Protein 4J8P (pdb70)

Nearest PDB structures (foldseek):
  4j8p-assembly1_A  TM=1.006E+00  e=1.334E-31  Bacteroides uniformis ATCC 8492
  4ici-assembly1_A  TM=9.691E-01  e=2.460E-20  Bacteroides eggerthii DSM 20697
  3klb-assembly1_A  TM=9.463E-01  e=1.802E-18  Bacteroides fragilis NCTC 9343
  3edo-assembly2_B  TM=7.899E-01  e=1.359E-07  Lactobacillus acidophilus NCFM
  2n1m-assembly1_A  TM=6.808E-01  e=1.218E-04  Lactobacillus acidophilus NCFM

Solvent-accessible surface ar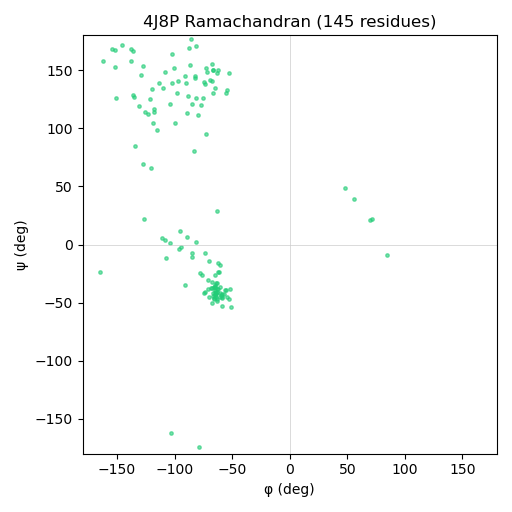ea: 8217 Å² total

B-factor: mean 27.08, std 11.68, range [13.5, 91.21]

Foldseek 3Di:
DAAAEAEEEEDQPCPQLVLSVLLCVLRVHHYHYFAFLDRQDPQLVPLVDCPRVQNVLVDLPDAGHTNDQDDAPRRHQEYEYEAEQRPLAGRNPVVNVVVRYDQANHEYEYEYEYPDDFNVSHLVVVCVVCVRHNYDYYYYQYPHDNVVSNVVSVD

Structure (mmCIF, N/CA/C/O backbone):
data_4J8P
#
_entry.id   4J8P
#
_cell.length_a   56.246
_cell.length_b   56.246
_cell.length_c   102.292
_cell.angle_alpha   90.000
_cell.angle_beta   90.000
_cell.angle_gamma   90.000
#
_symmetry.space_group_name_H-M   'P 41 21 2'
#
loop_
_entity.id
_entity.type
_entity.pdbx_description
1 polymer Flavodoxin
2 non-polymer 'FLAVIN MONONUCLEOTIDE'
3 non-polymer 'UNKNOWN LIGAND'
4 non-polymer GLYCEROL
5 non-polymer 'SULFATE ION'
6 non-polymer 'CHLORIDE ION'
7 water water
#
loop_
_atom_site.group_PDB
_atom_site.id
_atom_site.type_symbol
_atom_site.label_atom_id
_atom_site.label_alt_id
_atom_site.label_comp_id
_atom_site.label_asym_id
_atom_site.label_entity_id
_atom_site.label_seq_id
_atom_site.pdbx_PDB_ins_code
_atom_site.Cartn_x
_atom_site.Cartn_y
_atom_site.Cartn_z
_atom_site.occupancy
_atom_site.B_iso_or_equiv
_atom_site.auth_seq_id
_atom_site.auth_comp_id
_atom_site.auth_asym_id
_atom_site.auth_atom_id
_atom_site.pdbx_PDB_model_num
ATOM 1 N N . LYS A 1 4 ? 55.047 10.707 -8.293 1.00 59.84 23 LYS A N 1
ATOM 2 C CA . LYS A 1 4 ? 53.686 10.185 -8.403 1.00 58.64 23 LYS A CA 1
ATOM 3 C C . LYS A 1 4 ? 52.986 10.143 -7.019 1.00 59.66 23 LYS A C 1
ATOM 4 O O . LYS A 1 4 ? 52.077 9.334 -6.800 1.00 59.43 23 LYS A O 1
ATOM 6 N N . GLY A 1 5 ? 53.399 11.044 -6.124 1.00 53.43 24 GLY A N 1
ATOM 7 C CA . GLY A 1 5 ? 52.834 11.174 -4.782 1.00 50.32 24 GLY A CA 1
ATOM 8 C C . GLY A 1 5 ? 51.893 12.356 -4.636 1.00 49.92 24 GLY A C 1
ATOM 9 O O . GLY A 1 5 ? 51.408 12.898 -5.638 1.00 50.30 24 GLY A O 1
ATOM 10 N N . GLY A 1 6 ? 51.639 12.749 -3.383 1.00 41.05 25 GLY A N 1
ATOM 11 C CA . GLY A 1 6 ? 50.765 13.867 -3.042 1.00 38.99 25 GLY A CA 1
ATOM 12 C C . GLY A 1 6 ? 49.294 13.611 -3.320 1.00 37.63 25 GLY A C 1
ATOM 13 O O . GLY A 1 6 ? 48.521 14.566 -3.441 1.00 36.76 25 GLY A O 1
ATOM 14 N N . LYS A 1 7 ? 48.896 12.318 -3.408 1.00 31.63 26 LYS A N 1
ATOM 15 C CA . LYS A 1 7 ? 47.520 11.904 -3.712 1.00 29.44 26 LYS A CA 1
ATOM 16 C C . LYS A 1 7 ? 46.665 11.812 -2.450 1.00 29.04 26 LYS A C 1
ATOM 17 O O . LYS A 1 7 ? 47.190 11.909 -1.339 1.00 26.86 26 LYS A O 1
ATOM 23 N N . THR A 1 8 ? 45.341 11.668 -2.636 1.00 24.29 27 THR A N 1
ATOM 24 C CA . THR A 1 8 ? 44.406 11.567 -1.512 1.00 21.72 27 THR A CA 1
ATOM 25 C C . THR A 1 8 ? 43.684 10.236 -1.570 1.00 23.02 27 THR A C 1
ATOM 26 O O . THR A 1 8 ? 43.235 9.793 -2.636 1.00 21.88 27 THR A O 1
ATOM 30 N N . LEU A 1 9 ? 43.610 9.577 -0.403 1.00 19.41 28 LEU A N 1
ATOM 31 C CA . LEU A 1 9 ? 42.908 8.308 -0.257 1.00 18.14 28 LEU A CA 1
ATOM 32 C C . LEU A 1 9 ? 41.668 8.541 0.568 1.00 19.74 28 LEU A C 1
ATOM 33 O O . LEU A 1 9 ? 41.772 9.218 1.584 1.00 19.51 28 LEU A O 1
ATOM 38 N N . VAL A 1 10 ? 40.495 7.993 0.158 1.00 17.02 29 VAL A N 1
ATOM 39 C CA . VAL A 1 10 ? 39.302 8.051 1.011 1.00 16.54 29 VAL A CA 1
ATOM 40 C C . VAL A 1 10 ? 39.012 6.606 1.352 1.00 19.81 29 VAL A C 1
ATOM 41 O O . VAL A 1 10 ? 38.493 5.873 0.500 1.00 19.79 29 VAL A O 1
ATOM 45 N N . ALA A 1 11 ? 39.442 6.177 2.545 1.00 16.72 30 ALA A N 1
ATOM 46 C CA . ALA A 1 11 ? 39.239 4.822 3.041 1.00 16.91 30 ALA A CA 1
ATOM 47 C C . ALA A 1 11 ? 38.020 4.799 3.943 1.00 17.75 30 ALA A C 1
ATOM 48 O O . ALA A 1 11 ? 37.787 5.769 4.679 1.00 17.88 30 ALA A O 1
ATOM 50 N N . TYR A 1 12 ? 37.214 3.746 3.866 1.00 16.35 31 TYR A N 1
ATOM 51 C CA . TYR A 1 12 ? 36.032 3.724 4.730 1.00 16.10 31 TYR A CA 1
ATOM 52 C C . TYR A 1 12 ? 35.628 2.317 5.066 1.00 16.54 31 TYR A C 1
ATOM 53 O O . TYR A 1 12 ? 35.843 1.399 4.256 1.00 15.61 31 TYR A O 1
ATOM 62 N N . PHE A 1 13 ? 34.980 2.178 6.233 1.00 14.28 32 PHE A N 1
ATOM 63 C CA . PHE A 1 13 ? 34.321 0.927 6.603 1.00 14.69 32 PHE A CA 1
ATOM 64 C C . PHE A 1 13 ? 32.803 1.203 6.656 1.00 17.07 32 PHE A C 1
ATOM 65 O O . PHE A 1 13 ? 32.375 2.241 7.195 1.00 15.63 32 PHE A O 1
ATOM 73 N N . SER A 1 14 ? 31.984 0.250 6.143 1.00 16.69 33 SER A N 1
ATOM 74 C CA . SER A 1 14 ? 30.545 0.452 6.200 1.00 16.78 33 SER A CA 1
ATOM 75 C C . SER A 1 14 ? 29.879 -0.905 6.276 1.00 20.05 33 SER A C 1
ATOM 76 O O . SER A 1 14 ? 30.170 -1.762 5.435 1.00 20.34 33 SER A O 1
ATOM 79 N N . ALA A 1 15 ? 29.033 -1.108 7.270 1.00 18.15 34 ALA A N 1
ATOM 80 C CA . ALA A 1 15 ? 28.351 -2.409 7.403 1.00 18.62 34 ALA A CA 1
ATOM 81 C C . ALA A 1 15 ? 27.011 -2.449 6.666 1.00 23.02 34 ALA A C 1
ATOM 82 O O . ALA A 1 15 ? 26.605 -3.530 6.212 1.00 22.98 34 ALA A O 1
ATOM 84 N N . THR A 1 16 ? 26.284 -1.316 6.638 1.00 21.11 35 THR A N 1
ATOM 85 C CA . THR A 1 16 ? 24.957 -1.256 6.016 1.00 21.49 35 THR A CA 1
ATOM 86 C C . THR A 1 16 ? 24.858 -0.120 4.979 1.00 25.77 35 THR A C 1
ATOM 87 O O . THR A 1 16 ? 23.755 0.299 4.638 1.00 28.28 35 THR A O 1
ATOM 91 N N . GLY A 1 17 ? 25.994 0.329 4.453 1.00 21.04 36 GLY A N 1
ATOM 92 C CA . GLY A 1 17 ? 26.013 1.246 3.320 1.00 20.04 36 GLY A CA 1
ATOM 93 C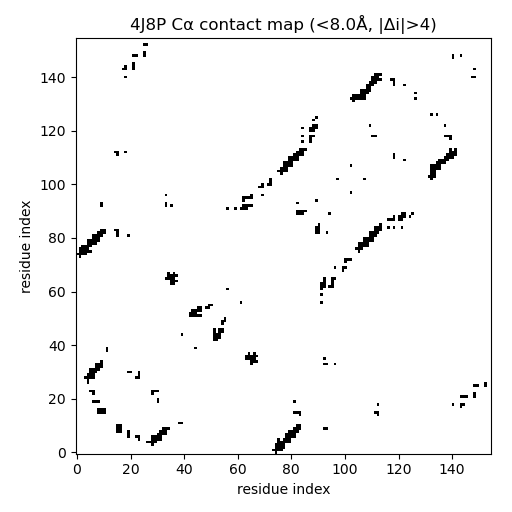 C . GLY A 1 17 ? 25.885 2.741 3.546 1.00 19.99 36 GLY A C 1
ATOM 94 O O . GLY A 1 17 ? 26.085 3.513 2.595 1.00 20.03 36 GLY A O 1
ATOM 95 N N . THR A 1 18 ? 25.578 3.177 4.780 1.00 18.32 37 THR A N 1
ATOM 96 C CA . THR A 1 18 ? 25.412 4.611 5.035 1.00 18.02 37 THR A CA 1
ATOM 97 C C . THR A 1 18 ? 26.738 5.364 4.889 1.00 18.99 37 THR A C 1
ATOM 98 O O . THR A 1 18 ? 26.833 6.344 4.130 1.00 18.79 37 THR A O 1
ATOM 102 N N . THR A 1 19 ? 27.794 4.859 5.569 1.00 16.67 38 THR A N 1
ATOM 103 C CA . THR A 1 19 ? 29.127 5.479 5.507 1.00 15.28 38 THR A CA 1
ATOM 104 C C . THR A 1 19 ? 29.710 5.311 4.092 1.00 17.68 38 THR A C 1
ATOM 105 O O . THR A 1 19 ? 30.416 6.199 3.624 1.00 17.72 38 THR A O 1
ATOM 109 N N . ALA A 1 20 ? 29.375 4.194 3.391 1.00 16.77 39 ALA A N 1
ATOM 110 C CA . ALA A 1 20 ? 29.862 3.996 2.026 1.00 17.38 39 ALA A CA 1
ATOM 111 C C . ALA A 1 20 ? 29.398 5.144 1.113 1.00 18.65 39 ALA A C 1
ATOM 112 O O . ALA A 1 20 ? 30.172 5.647 0.314 1.00 19.56 39 ALA A O 1
ATOM 114 N N . ARG A 1 21 ? 28.120 5.552 1.268 1.00 18.74 40 ARG A N 1
ATOM 115 C CA . ARG A 1 21 ? 27.569 6.625 0.424 1.00 19.55 40 ARG A CA 1
ATOM 116 C C . ARG A 1 21 ? 28.177 7.986 0.802 1.00 20.64 40 ARG A C 1
ATOM 117 O O . ARG A 1 21 ? 28.489 8.796 -0.094 1.00 21.06 40 ARG A O 1
ATOM 125 N N . ALA A 1 22 ? 28.404 8.225 2.118 1.00 17.63 41 ALA A N 1
ATOM 126 C CA . ALA A 1 22 ? 29.068 9.458 2.509 1.00 18.25 41 ALA A CA 1
ATOM 127 C C . ALA A 1 22 ? 30.504 9.485 1.976 1.00 20.72 41 ALA A C 1
ATOM 128 O O . ALA A 1 22 ? 30.948 10.508 1.468 1.00 18.73 41 ALA A O 1
ATOM 130 N N . ALA A 1 23 ? 31.215 8.331 2.038 1.00 17.93 42 ALA A N 1
ATOM 131 C CA . ALA A 1 23 ? 32.590 8.257 1.552 1.00 17.71 42 ALA A CA 1
ATOM 132 C C . ALA A 1 23 ? 32.683 8.471 0.045 1.00 20.87 42 ALA A C 1
ATOM 133 O O . ALA A 1 23 ? 33.639 9.090 -0.422 1.00 21.26 42 ALA A O 1
ATOM 135 N N . LYS A 1 24 ? 31.676 8.003 -0.726 1.00 19.02 43 LYS A N 1
ATOM 136 C CA . LYS A 1 24 ? 31.668 8.242 -2.170 1.00 20.01 43 LYS A CA 1
ATOM 137 C C . LYS A 1 24 ? 31.634 9.743 -2.417 1.00 22.88 43 LYS A C 1
ATOM 138 O O . LYS A 1 24 ? 32.377 10.243 -3.264 1.00 23.39 43 LYS A O 1
ATOM 144 N N . LEU A 1 25 ? 30.753 10.468 -1.661 1.00 19.98 44 LEU A N 1
ATOM 145 C CA . LEU A 1 25 ? 30.645 11.906 -1.817 1.00 21.22 44 LEU A CA 1
ATOM 146 C C . LEU A 1 25 ? 31.962 12.603 -1.447 1.00 23.57 44 LEU A C 1
ATOM 147 O O . LEU A 1 25 ? 32.369 13.540 -2.138 1.00 23.87 44 LEU A O 1
ATOM 152 N N . VAL A 1 26 ? 32.628 12.142 -0.356 1.00 19.83 45 VAL A N 1
ATOM 153 C CA . VAL A 1 26 ? 33.922 12.720 0.037 1.00 18.53 45 VAL A CA 1
ATOM 154 C C . VAL A 1 26 ? 34.976 12.480 -1.054 1.00 21.03 45 VAL A C 1
ATOM 155 O O . VAL A 1 26 ? 35.666 13.430 -1.449 1.00 21.96 45 VAL A O 1
ATOM 159 N N . ALA A 1 27 ? 35.099 11.231 -1.560 1.00 19.47 46 ALA A N 1
ATOM 160 C CA . ALA A 1 27 ? 36.085 10.913 -2.627 1.00 19.42 46 ALA A CA 1
ATOM 161 C C . ALA A 1 27 ? 35.873 11.801 -3.855 1.00 25.96 46 ALA A C 1
ATOM 162 O O . ALA A 1 27 ? 36.853 12.283 -4.439 1.00 25.39 46 ALA A O 1
ATOM 164 N N . GLU A 1 28 ? 34.600 12.066 -4.216 1.00 23.99 47 GLU A N 1
ATOM 165 C CA . GLU A 1 28 ? 34.301 12.917 -5.368 1.00 26.96 47 GLU A CA 1
ATOM 166 C C . GLU A 1 28 ? 34.756 14.351 -5.106 1.00 29.27 47 GLU A C 1
ATOM 167 O O . GLU A 1 28 ? 35.416 14.960 -5.974 1.00 30.32 47 GLU A O 1
ATOM 173 N N . ALA A 1 29 ? 34.439 14.877 -3.899 1.00 24.64 48 ALA A N 1
ATOM 174 C CA . ALA A 1 29 ? 34.746 16.248 -3.508 1.00 25.79 48 ALA A CA 1
ATOM 175 C C . ALA A 1 29 ? 36.255 16.541 -3.423 1.00 28.17 48 ALA A C 1
ATOM 176 O O . ALA A 1 29 ? 36.663 17.662 -3.749 1.00 28.43 48 ALA A O 1
ATOM 178 N N . VAL A 1 30 ? 37.081 15.542 -3.030 1.00 23.75 49 VAL A N 1
ATOM 179 C CA . VAL A 1 30 ? 38.543 15.721 -2.902 1.00 23.02 49 VAL A CA 1
ATOM 180 C C . VAL A 1 30 ? 39.344 15.090 -4.062 1.00 27.18 49 VAL A C 1
ATOM 181 O O . VAL A 1 30 ? 40.574 15.150 -4.013 1.00 28.70 49 VAL A O 1
ATOM 185 N N . ASP A 1 31 ? 38.673 14.472 -5.078 1.00 25.01 50 ASP A N 1
ATOM 186 C CA A ASP A 1 31 ? 39.308 13.763 -6.207 0.60 25.90 50 ASP A CA 1
ATOM 187 C CA B ASP A 1 31 ? 39.326 13.783 -6.208 0.40 26.05 50 ASP A CA 1
ATOM 188 C C . ASP A 1 31 ? 40.269 12.696 -5.652 1.00 30.23 50 ASP A C 1
ATOM 189 O O . ASP A 1 31 ? 41.436 12.590 -6.056 1.00 31.30 50 ASP A O 1
ATOM 198 N N . GLY A 1 32 ? 39.758 11.921 -4.693 1.00 24.24 51 GLY A N 1
ATOM 199 C CA . GLY A 1 32 ? 40.539 10.890 -4.046 1.00 23.65 51 GLY A CA 1
ATOM 200 C C . GLY A 1 32 ? 40.230 9.501 -4.543 1.00 26.57 51 GLY A C 1
ATOM 201 O O . GLY A 1 32 ? 39.224 9.279 -5.225 1.00 29.63 51 GLY A O 1
ATOM 202 N N . THR A 1 33 ? 41.129 8.575 -4.236 1.00 22.33 52 THR A N 1
ATOM 203 C CA . THR A 1 33 ? 40.944 7.158 -4.536 1.00 22.28 52 THR A CA 1
ATOM 204 C C . THR A 1 33 ? 39.948 6.611 -3.525 1.00 25.29 52 THR A C 1
ATOM 205 O O . THR A 1 33 ? 40.145 6.786 -2.318 1.00 23.87 52 THR A O 1
ATOM 209 N N . PHE A 1 34 ? 38.871 5.981 -4.017 1.00 24.02 53 PHE A N 1
ATOM 210 C CA . PHE A 1 34 ? 37.807 5.394 -3.179 1.00 22.14 53 PHE A CA 1
ATOM 211 C C . PHE A 1 34 ? 38.259 4.006 -2.773 1.00 26.51 53 PHE A C 1
ATOM 212 O O . PHE A 1 34 ? 38.548 3.164 -3.634 1.00 25.88 53 PHE A O 1
ATOM 220 N N . TYR A 1 35 ? 38.368 3.767 -1.454 1.00 22.43 54 TYR A N 1
ATOM 221 C CA . TYR A 1 35 ? 38.924 2.514 -0.967 1.00 21.65 54 TYR A CA 1
ATOM 222 C C . TYR A 1 35 ? 38.085 1.952 0.168 1.00 23.05 54 TYR A C 1
ATOM 223 O O . TYR A 1 35 ? 37.900 2.639 1.165 1.00 21.08 54 TYR A O 1
ATOM 232 N N . GLU A 1 36 ? 37.659 0.687 0.057 1.00 20.19 55 GLU A N 1
ATOM 233 C CA . GLU A 1 36 ? 36.884 0.102 1.143 1.00 19.10 55 GLU A CA 1
ATOM 234 C C . GLU A 1 36 ? 37.753 -0.737 2.067 1.00 20.45 55 GLU A C 1
ATOM 235 O O . GLU A 1 36 ? 38.473 -1.627 1.612 1.00 22.18 55 GLU A O 1
ATOM 241 N N . ILE A 1 37 ? 37.630 -0.489 3.385 1.00 16.45 56 ILE A N 1
ATOM 242 C CA . ILE A 1 37 ? 38.238 -1.268 4.442 1.00 16.68 56 ILE A CA 1
ATOM 243 C C . ILE A 1 37 ? 37.366 -2.463 4.606 1.00 21.51 56 ILE A C 1
ATOM 244 O O . ILE A 1 37 ? 36.188 -2.348 4.997 1.00 19.47 56 ILE A O 1
ATOM 249 N N . GLN A 1 38 ? 37.921 -3.611 4.226 1.00 21.80 57 GLN A N 1
ATOM 250 C CA . GLN A 1 38 ? 37.196 -4.875 4.122 1.00 22.52 57 GLN A CA 1
ATOM 251 C C . GLN A 1 38 ? 37.478 -5.837 5.277 1.00 26.46 57 GLN A C 1
ATOM 252 O O . GLN A 1 38 ? 38.612 -6.292 5.402 1.00 23.49 57 GLN A O 1
ATOM 258 N N . PRO A 1 39 ? 36.457 -6.249 6.033 1.00 24.44 58 PRO A N 1
ATOM 259 C CA . PRO A 1 39 ? 36.669 -7.303 7.032 1.00 22.78 58 PRO A CA 1
ATOM 260 C C . PRO A 1 39 ? 36.870 -8.677 6.370 1.00 24.40 58 PRO A C 1
ATOM 261 O O . PRO A 1 39 ? 36.230 -8.963 5.343 1.00 24.58 58 PRO A O 1
ATOM 265 N N . ALA A 1 40 ? 37.665 -9.563 6.995 1.00 20.76 59 ALA A N 1
ATOM 266 C CA . ALA A 1 40 ? 37.800 -10.957 6.527 1.00 22.06 59 ALA A CA 1
ATOM 267 C C . ALA A 1 40 ? 36.428 -11.639 6.628 1.00 25.87 59 ALA A C 1
ATOM 268 O O . ALA A 1 40 ? 36.058 -12.435 5.765 1.00 25.09 59 ALA A O 1
ATOM 270 N N . LYS A 1 41 ? 35.676 -11.322 7.701 1.00 23.15 60 LYS A N 1
ATOM 271 C CA . LYS A 1 41 ? 34.304 -11.809 7.873 1.00 23.32 60 LYS A CA 1
ATOM 272 C C . LYS A 1 41 ? 33.352 -10.635 7.902 1.00 25.44 60 LYS A C 1
ATOM 273 O O . LYS A 1 41 ? 33.416 -9.818 8.829 1.00 23.57 60 LYS A O 1
ATOM 279 N N . LYS A 1 42 ? 32.475 -10.523 6.896 1.00 24.03 61 LYS A N 1
ATOM 280 C CA . LYS A 1 42 ? 31.523 -9.416 6.815 1.00 24.12 61 LYS A CA 1
ATOM 281 C C . LYS A 1 42 ? 30.577 -9.457 8.004 1.00 25.57 61 LYS A C 1
ATOM 282 O O . LYS A 1 42 ? 30.306 -10.538 8.538 1.00 25.12 61 LYS A O 1
ATOM 285 N N . TYR A 1 43 ? 30.135 -8.273 8.456 1.00 21.89 62 TYR A N 1
ATOM 286 C CA . TYR A 1 43 ? 29.226 -8.222 9.602 1.00 22.16 62 TYR A CA 1
ATOM 287 C C . TYR A 1 43 ? 27.803 -8.598 9.181 1.00 24.71 62 TYR A C 1
ATOM 288 O O . TYR A 1 43 ? 27.187 -7.908 8.368 1.00 25.06 62 TYR A O 1
ATOM 297 N N . THR A 1 44 ? 27.260 -9.668 9.793 1.00 22.16 63 THR A N 1
ATOM 298 C CA . THR A 1 44 ? 25.893 -10.118 9.556 1.00 23.44 63 THR A CA 1
ATOM 299 C C . THR A 1 44 ? 24.917 -9.270 10.387 1.00 26.20 63 THR A C 1
ATOM 300 O O . THR A 1 44 ? 25.335 -8.545 11.299 1.00 22.29 63 THR A O 1
ATOM 304 N N . ALA A 1 45 ? 23.605 -9.440 10.140 1.00 25.85 64 ALA A N 1
ATOM 305 C CA . ALA A 1 45 ? 22.572 -8.787 10.954 1.00 25.94 64 ALA A CA 1
ATOM 306 C C . ALA A 1 45 ? 22.742 -9.181 12.440 1.00 26.97 64 ALA A C 1
ATOM 307 O O . ALA A 1 45 ? 22.661 -8.314 13.316 1.00 25.71 64 ALA A O 1
ATOM 309 N N . ALA A 1 46 ? 23.020 -10.473 12.719 1.00 24.96 65 ALA A N 1
ATOM 310 C CA . ALA A 1 46 ? 23.229 -10.950 14.094 1.00 25.01 65 ALA A CA 1
ATOM 311 C C . ALA A 1 46 ? 24.485 -10.302 14.703 1.00 24.48 65 ALA A C 1
ATOM 312 O O . ALA A 1 46 ? 24.472 -9.897 15.872 1.00 24.91 65 ALA A O 1
ATOM 314 N N . ASP A 1 47 ? 25.547 -10.138 13.893 1.00 21.48 66 ASP A N 1
ATOM 315 C CA . ASP A 1 47 ? 26.762 -9.478 14.403 1.00 19.81 66 ASP A CA 1
ATOM 316 C C . ASP A 1 47 ? 26.501 -8.036 14.807 1.00 21.62 66 ASP A C 1
ATOM 317 O O . ASP A 1 47 ? 27.198 -7.496 15.674 1.00 21.30 66 ASP A O 1
ATOM 322 N N . LEU A 1 48 ? 25.579 -7.385 14.087 1.00 20.80 67 LEU A N 1
ATOM 323 C CA . LEU A 1 48 ? 25.256 -5.973 14.271 1.00 19.58 67 LEU A CA 1
ATOM 324 C C . LEU A 1 48 ? 24.150 -5.741 15.296 1.00 23.21 67 LEU A C 1
ATOM 325 O O . LEU A 1 48 ? 23.762 -4.596 15.477 1.00 23.53 67 LEU A O 1
ATOM 330 N N . ASP A 1 49 ? 23.689 -6.799 16.000 1.00 21.22 68 ASP A N 1
ATOM 331 C CA . ASP A 1 49 ? 22.644 -6.701 17.010 1.00 21.49 68 ASP A CA 1
ATOM 332 C C . ASP A 1 49 ? 23.230 -6.008 18.264 1.00 25.33 68 ASP A C 1
ATOM 333 O O . ASP A 1 49 ? 23.820 -6.659 19.128 1.00 26.06 68 ASP A O 1
ATOM 338 N N . TRP A 1 50 ? 23.041 -4.698 18.345 1.00 22.19 69 TRP A N 1
ATOM 339 C CA . TRP A 1 50 ? 23.574 -3.902 19.458 1.00 23.49 69 TRP A CA 1
ATOM 340 C C . TRP A 1 50 ? 22.919 -4.305 20.795 1.00 27.49 69 TRP A C 1
ATOM 341 O O . TRP A 1 50 ? 23.505 -4.094 21.861 1.00 25.55 69 TRP A O 1
ATOM 352 N N . HIS A 1 51 ? 21.698 -4.841 20.748 1.00 25.75 70 HIS A N 1
ATOM 353 C CA . HIS A 1 51 ? 21.017 -5.164 21.989 1.00 27.29 70 HIS A CA 1
ATOM 354 C C . HIS A 1 51 ? 21.561 -6.431 22.638 1.00 29.64 70 HIS A C 1
ATOM 355 O O . HIS A 1 51 ? 21.479 -6.577 23.863 1.00 31.45 70 HIS A O 1
ATOM 362 N N . ASP A 1 52 ? 22.132 -7.338 21.837 1.00 23.90 71 ASP A N 1
ATOM 363 C CA . ASP A 1 52 ? 22.630 -8.600 22.374 1.00 23.44 71 ASP A CA 1
ATOM 364 C C . ASP A 1 52 ? 24.086 -8.450 22.821 1.00 24.45 71 ASP A C 1
ATOM 365 O O . ASP A 1 52 ? 24.965 -8.232 21.990 1.00 23.64 71 ASP A O 1
ATOM 370 N N . LYS A 1 53 ? 24.338 -8.546 24.155 1.00 24.50 72 LYS A N 1
ATOM 371 C CA . LYS A 1 53 ? 25.705 -8.408 24.681 1.00 23.24 72 LYS A CA 1
ATOM 372 C C . LYS A 1 53 ? 26.672 -9.464 24.138 1.00 25.54 72 LYS A C 1
ATOM 373 O O . LYS A 1 53 ? 27.887 -9.266 24.209 1.00 25.78 72 LYS A O 1
ATOM 379 N N . ALA A 1 54 ? 26.143 -10.564 23.581 1.00 24.15 73 ALA A N 1
ATOM 380 C CA . ALA A 1 54 ? 26.978 -11.640 23.039 1.00 24.89 73 ALA A CA 1
ATOM 381 C C . ALA A 1 54 ? 27.234 -11.494 21.535 1.00 25.18 73 ALA A C 1
ATOM 382 O O . ALA A 1 54 ? 27.946 -12.332 20.966 1.00 24.76 73 ALA A O 1
ATOM 384 N N . SER A 1 55 ? 26.647 -10.464 20.872 1.00 22.14 74 SER A N 1
ATOM 385 C CA . SER A 1 55 ? 26.852 -10.301 19.425 1.00 20.51 74 SER A CA 1
ATOM 386 C C . SER A 1 55 ? 28.305 -9.934 19.159 1.00 22.26 74 SER A C 1
ATOM 387 O O . SER A 1 55 ? 28.978 -9.378 20.036 1.00 20.98 74 SER A O 1
ATOM 390 N N . ARG A 1 56 ? 28.775 -10.239 17.959 1.00 20.82 75 ARG A N 1
ATOM 391 C CA . ARG A 1 56 ? 30.158 -9.924 17.575 1.00 19.77 75 ARG A CA 1
ATOM 392 C C . ARG A 1 56 ? 30.482 -8.440 17.820 1.00 21.19 75 ARG A C 1
ATOM 393 O O . ARG A 1 56 ? 31.526 -8.130 18.413 1.00 20.38 75 ARG A O 1
ATOM 401 N N . SER A 1 57 ? 29.594 -7.524 17.391 1.00 18.52 76 SER A N 1
ATOM 402 C CA . SER A 1 57 ? 29.888 -6.096 17.600 1.00 17.91 76 SER A CA 1
ATOM 403 C C . SER A 1 57 ? 29.907 -5.759 19.084 1.00 19.29 76 SER A C 1
ATOM 404 O O . SER A 1 57 ? 30.716 -4.924 19.499 1.00 20.58 76 SER A O 1
ATOM 40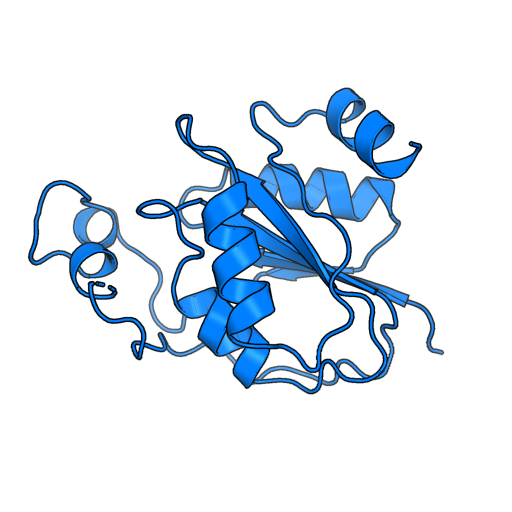7 N N . SER A 1 58 ? 29.025 -6.377 19.898 1.00 19.74 77 SER A N 1
ATOM 408 C CA . SER A 1 58 ? 29.034 -6.054 21.331 1.00 19.80 77 SER A CA 1
ATOM 409 C C . SER A 1 58 ? 30.349 -6.495 21.973 1.00 23.30 77 SER A C 1
ATOM 410 O O . SER A 1 58 ? 30.930 -5.747 22.763 1.00 23.52 77 SER A O 1
ATOM 413 N N . VAL A 1 59 ? 30.829 -7.694 21.606 1.00 20.98 78 VAL A N 1
ATOM 414 C CA . VAL A 1 59 ? 32.071 -8.231 22.155 1.00 20.62 78 VAL A CA 1
ATOM 415 C C . VAL A 1 59 ? 33.266 -7.369 21.701 1.00 23.34 78 VAL A C 1
ATOM 416 O O . VAL A 1 59 ? 34.110 -6.995 22.519 1.00 22.84 78 VAL A O 1
ATOM 420 N N . GLU A 1 60 ? 33.318 -7.039 20.402 1.00 20.69 79 GLU A N 1
ATOM 421 C CA . GLU A 1 60 ? 34.447 -6.252 19.901 1.00 19.57 79 GLU A CA 1
ATOM 422 C C . GLU A 1 60 ? 34.485 -4.864 20.552 1.00 23.91 79 GLU A C 1
ATOM 423 O O . GLU A 1 60 ? 35.557 -4.393 20.959 1.00 22.21 79 GLU A O 1
ATOM 437 N N . SER A 1 62 ? 33.416 -4.042 23.450 1.00 21.94 81 SER A N 1
ATOM 438 C CA A SER A 1 62 ? 33.724 -4.115 24.874 0.60 22.68 81 SER A CA 1
ATOM 439 C CA B SER A 1 62 ? 33.723 -4.103 24.874 0.40 22.58 81 SER A CA 1
ATOM 440 C C . SER A 1 62 ? 35.231 -4.321 25.104 1.00 26.81 81 SER A C 1
ATOM 441 O O . SER A 1 62 ? 35.715 -4.157 26.229 1.00 27.67 81 SER A O 1
ATOM 446 N N . ASP A 1 63 ? 35.980 -4.652 24.035 1.00 23.68 82 ASP A N 1
ATOM 447 C CA . ASP A 1 63 ? 37.407 -4.953 24.114 1.00 23.12 82 ASP A CA 1
ATOM 448 C C . ASP A 1 63 ? 38.234 -3.965 23.274 1.00 25.73 82 ASP A C 1
ATOM 449 O O . ASP A 1 63 ? 38.294 -4.119 22.050 1.00 23.53 82 ASP A O 1
ATOM 454 N N . SER A 1 64 ? 38.926 -2.996 23.924 1.00 23.35 83 SER A N 1
ATOM 455 C CA . SER A 1 64 ? 39.750 -1.998 23.218 1.00 22.98 83 SER A CA 1
ATOM 456 C C . SER A 1 64 ? 40.914 -2.626 22.449 1.00 23.48 83 SER A C 1
ATOM 457 O O . SER A 1 64 ? 41.473 -1.967 21.568 1.00 23.22 83 SER A O 1
ATOM 460 N N . LYS A 1 65 ? 41.259 -3.904 22.757 1.00 22.35 84 LYS A N 1
ATOM 461 C CA . LYS A 1 65 ? 42.375 -4.581 22.090 1.00 21.43 84 LYS A CA 1
ATOM 462 C C . LYS A 1 65 ? 41.918 -5.456 20.910 1.00 23.24 84 LYS A C 1
ATOM 463 O O . LYS A 1 65 ? 42.762 -6.057 20.231 1.00 23.01 84 LYS A O 1
ATOM 469 N N . SER A 1 66 ? 40.599 -5.568 20.681 1.00 18.88 85 SER A N 1
ATOM 470 C CA . SER A 1 66 ? 40.083 -6.402 19.573 1.00 18.97 85 SER A CA 1
ATOM 471 C C . SER A 1 66 ? 40.523 -5.830 18.226 1.00 19.63 85 SER A C 1
ATOM 472 O O . SER A 1 66 ? 40.448 -4.615 18.010 1.00 19.17 85 SER A O 1
ATOM 475 N N . ARG A 1 67 ? 41.002 -6.712 17.324 1.00 18.66 86 ARG A N 1
ATOM 476 C CA . ARG A 1 67 ? 41.445 -6.277 15.999 1.00 17.80 86 ARG A CA 1
ATOM 477 C C . ARG A 1 67 ? 40.880 -7.220 14.911 1.00 19.32 86 ARG A C 1
ATOM 478 O O . ARG A 1 67 ? 41.548 -8.195 14.491 1.00 18.71 86 ARG A O 1
ATOM 486 N N . PRO A 1 68 ? 39.636 -6.976 14.444 1.00 17.45 87 PRO A N 1
ATOM 487 C CA . PRO A 1 68 ? 39.060 -7.834 13.388 1.00 17.67 87 PRO A CA 1
ATOM 488 C C . PRO A 1 68 ? 39.984 -7.884 12.188 1.00 18.98 87 PRO A C 1
ATOM 489 O O . PRO A 1 68 ? 40.483 -6.847 11.732 1.00 18.62 87 PRO A O 1
ATOM 493 N N . ALA A 1 69 ? 40.233 -9.102 11.679 1.00 17.43 88 ALA A N 1
ATOM 494 C CA . ALA A 1 69 ? 41.156 -9.233 10.555 1.00 17.64 88 ALA A CA 1
ATOM 495 C C . ALA A 1 69 ? 40.600 -8.590 9.282 1.00 20.12 88 ALA A C 1
ATOM 496 O O . ALA A 1 69 ? 39.376 -8.560 9.069 1.00 19.09 88 ALA A O 1
ATOM 498 N N . LEU A 1 70 ? 41.519 -8.100 8.423 1.00 18.88 89 LEU A N 1
ATOM 499 C CA . LEU A 1 70 ? 41.138 -7.538 7.126 1.00 18.92 89 LEU A CA 1
ATOM 500 C C . LEU A 1 70 ? 41.050 -8.651 6.071 1.00 21.74 89 LEU A C 1
ATOM 501 O O . LEU A 1 70 ? 41.797 -9.648 6.143 1.00 21.78 89 LEU A O 1
ATOM 506 N N . TYR A 1 71 ? 40.248 -8.448 5.007 1.00 21.58 90 TYR A N 1
ATOM 507 C CA . TYR A 1 71 ? 40.074 -9.439 3.943 1.00 23.07 90 TYR A CA 1
ATOM 508 C C . TYR A 1 71 ? 41.373 -9.676 3.163 1.00 26.28 90 TYR A C 1
ATOM 509 O O . TYR A 1 71 ? 41.659 -10.817 2.782 1.00 26.68 90 TYR A O 1
ATOM 518 N N . SER A 1 72 ? 42.158 -8.596 2.955 1.00 25.24 91 SER A N 1
ATOM 519 C CA A SER A 1 72 ? 43.423 -8.672 2.225 0.60 25.48 91 SER A CA 1
ATOM 520 C CA B SER A 1 72 ? 43.426 -8.683 2.236 0.40 25.53 91 SER A CA 1
ATOM 521 C C . SER A 1 72 ? 44.470 -7.807 2.877 1.00 27.65 91 SER A C 1
ATOM 522 O O . SER A 1 72 ? 44.133 -6.850 3.593 1.00 25.78 91 SER A O 1
ATOM 527 N N . LYS A 1 73 ? 45.764 -8.129 2.618 1.00 27.75 92 LYS A N 1
ATOM 528 C CA . LYS A 1 73 ? 46.803 -7.292 3.176 1.00 28.66 92 LYS A CA 1
ATOM 529 C C . LYS A 1 73 ? 46.695 -5.933 2.502 1.00 30.71 92 LYS A C 1
ATOM 530 O O . LYS A 1 73 ? 46.204 -5.837 1.366 1.00 28.12 92 LYS A O 1
ATOM 536 N N . LEU A 1 74 ? 47.084 -4.895 3.225 1.00 29.63 93 LEU A N 1
ATOM 537 C CA . LEU A 1 74 ? 47.061 -3.527 2.747 1.00 30.27 93 LEU A CA 1
ATOM 538 C C . LEU A 1 74 ? 48.182 -3.327 1.757 1.00 35.27 93 LEU A C 1
ATOM 539 O O . LEU A 1 74 ? 49.277 -3.852 1.961 1.00 36.09 93 LEU A O 1
ATOM 544 N N . GLY A 1 75 ? 47.895 -2.620 0.671 1.00 31.81 94 GLY A N 1
ATOM 545 C CA . GLY A 1 75 ? 48.901 -2.267 -0.320 1.00 32.57 94 GLY A CA 1
ATOM 546 C C . GLY A 1 75 ? 49.699 -1.085 0.195 1.00 38.10 94 GLY A C 1
ATOM 547 O O . GLY A 1 75 ? 49.483 -0.637 1.332 1.00 37.78 94 GLY A O 1
ATOM 548 N N . SER A 1 76 ? 50.603 -0.546 -0.635 1.00 35.27 95 SER A N 1
ATOM 549 C CA . SER A 1 76 ? 51.423 0.603 -0.246 1.00 34.60 95 SER A CA 1
ATOM 550 C C . SER A 1 76 ? 50.586 1.881 -0.119 1.00 35.51 95 SER A C 1
ATOM 551 O O . SER A 1 76 ? 49.704 2.124 -0.944 1.00 34.09 95 SER A O 1
ATOM 554 N N . LEU A 1 77 ? 50.899 2.713 0.897 1.00 31.27 96 LEU A N 1
ATOM 555 C CA . LEU A 1 77 ? 50.226 4.005 1.109 1.00 29.01 96 LEU A CA 1
ATOM 556 C C . LEU A 1 77 ? 51.173 5.159 0.765 1.00 32.73 96 LEU A C 1
ATOM 557 O O . LE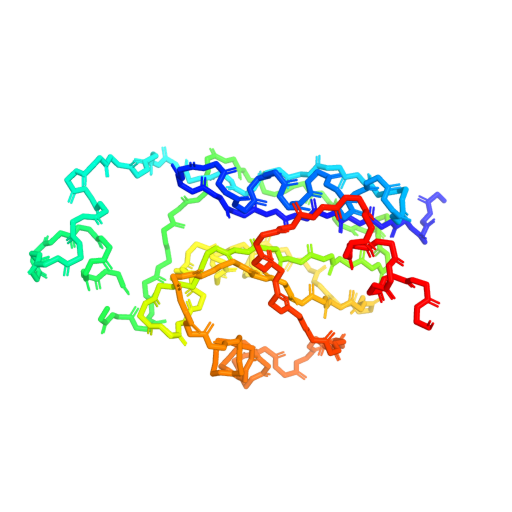U A 1 77 ? 50.804 6.321 0.904 1.00 32.47 96 LEU A O 1
ATOM 562 N N . ALA A 1 78 ? 52.389 4.841 0.264 1.00 31.73 97 ALA A N 1
ATOM 563 C CA . ALA A 1 78 ? 53.427 5.804 -0.086 1.00 32.22 97 ALA A CA 1
ATOM 564 C C . ALA A 1 78 ? 52.951 6.939 -1.016 1.00 34.86 97 ALA A C 1
ATOM 565 O O . ALA A 1 78 ? 53.363 8.080 -0.815 1.00 35.25 97 ALA A O 1
ATOM 567 N N . GLU A 1 79 ? 52.068 6.644 -1.996 1.00 31.82 98 GLU A N 1
ATOM 568 C CA . GLU A 1 79 ? 51.585 7.653 -2.963 1.00 32.24 98 GLU A CA 1
ATOM 569 C C . GLU A 1 79 ? 50.646 8.729 -2.333 1.00 33.36 98 GLU A C 1
ATOM 570 O O . GLU A 1 79 ? 50.372 9.768 -2.957 1.00 33.08 98 GLU A O 1
ATOM 576 N N . TYR A 1 80 ? 50.153 8.483 -1.113 1.00 27.87 99 TYR A N 1
ATOM 577 C CA . TYR A 1 80 ? 49.222 9.427 -0.503 1.00 25.58 99 TYR A CA 1
ATOM 578 C C . TYR A 1 80 ? 49.853 10.321 0.550 1.00 30.14 99 TYR A C 1
ATOM 579 O O . TYR A 1 80 ? 50.594 9.830 1.405 1.00 30.46 99 TYR A O 1
ATOM 588 N N . ASP A 1 81 ? 49.487 11.613 0.558 1.00 26.04 100 ASP A N 1
ATOM 589 C CA . ASP A 1 81 ? 49.916 12.510 1.628 1.00 26.85 100 ASP A CA 1
ATOM 590 C C . ASP A 1 81 ? 48.708 12.826 2.528 1.00 27.53 100 ASP A C 1
ATOM 591 O O . ASP A 1 81 ? 48.885 13.392 3.602 1.00 27.57 100 ASP A O 1
ATOM 596 N N . THR A 1 82 ? 47.476 12.466 2.067 1.00 23.32 101 THR A N 1
ATOM 597 C CA . THR A 1 82 ? 46.240 12.745 2.793 1.00 20.47 101 THR A CA 1
ATOM 598 C C . THR A 1 82 ? 45.364 11.527 2.768 1.00 21.22 101 THR A C 1
ATOM 599 O O . THR A 1 82 ? 45.118 10.984 1.683 1.00 21.35 101 THR A O 1
ATOM 603 N N . ILE A 1 83 ? 44.882 11.097 3.940 1.00 18.66 102 ILE A N 1
ATOM 604 C CA . ILE A 1 83 ? 44.015 9.932 4.020 1.00 17.68 102 ILE A CA 1
ATOM 605 C C . ILE A 1 83 ? 42.803 10.255 4.855 1.00 18.90 102 ILE A C 1
ATOM 606 O O . ILE A 1 83 ? 42.939 10.597 6.035 1.00 19.44 102 ILE A O 1
ATOM 611 N N . TYR A 1 84 ? 41.629 10.153 4.244 1.00 16.04 103 TYR A N 1
ATOM 612 C CA . TYR A 1 84 ? 40.373 10.276 5.001 1.00 15.08 103 TYR A CA 1
ATOM 613 C C . TYR A 1 84 ? 39.990 8.873 5.460 1.00 17.15 103 TYR A C 1
ATOM 614 O O . TYR A 1 84 ? 40.175 7.919 4.688 1.00 15.73 103 TYR A O 1
ATOM 623 N N . ILE A 1 85 ? 39.505 8.712 6.721 1.00 14.91 104 ILE A N 1
ATOM 624 C CA . ILE A 1 85 ? 39.097 7.391 7.218 1.00 14.39 104 ILE A CA 1
ATOM 625 C C . ILE A 1 85 ? 37.691 7.529 7.714 1.00 16.59 104 ILE A C 1
ATOM 626 O O . ILE A 1 85 ? 37.451 8.281 8.666 1.00 15.99 104 ILE A O 1
ATOM 631 N N . GLY A 1 86 ? 36.752 6.855 7.055 1.00 15.40 105 GLY A N 1
ATOM 632 C CA . GLY A 1 86 ? 35.345 6.960 7.431 1.00 15.43 105 GLY A CA 1
ATOM 633 C C . GLY A 1 86 ? 34.809 5.718 8.094 1.00 16.78 105 GLY A C 1
ATOM 634 O O . GLY A 1 86 ? 35.227 4.605 7.760 1.00 15.62 105 GLY A O 1
ATOM 635 N N . PHE A 1 87 ? 33.857 5.909 8.992 1.00 14.02 106 PHE A N 1
ATOM 636 C CA . PHE A 1 87 ? 33.255 4.760 9.680 1.00 14.79 106 PHE A CA 1
ATOM 637 C C . PHE A 1 87 ? 31.935 5.098 10.316 1.00 16.19 106 PHE A C 1
ATOM 638 O O . PHE A 1 87 ? 31.697 6.256 10.642 1.00 15.86 106 PHE A O 1
ATOM 646 N N . PRO A 1 88 ? 31.089 4.089 10.568 1.00 14.45 107 PRO A N 1
ATOM 647 C CA . PRO A 1 88 ? 29.932 4.343 11.440 1.00 14.78 107 PRO A CA 1
ATOM 648 C C . PRO A 1 88 ? 30.367 4.478 12.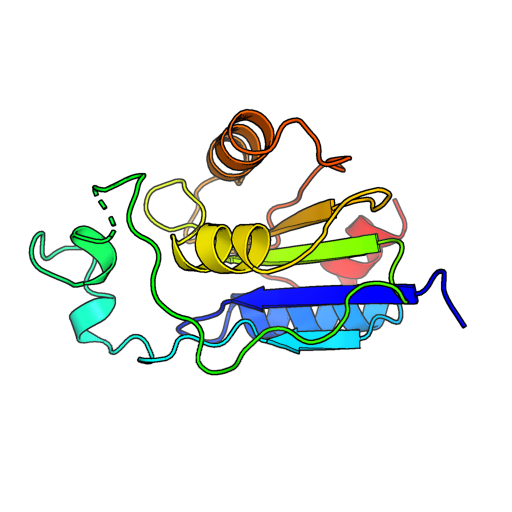895 1.00 17.37 107 PRO A C 1
ATOM 649 O O . PRO A 1 88 ? 31.358 3.863 13.269 1.00 16.32 107 PRO A O 1
ATOM 653 N N . ILE A 1 89 ? 29.635 5.238 13.709 1.00 15.40 108 ILE A N 1
ATOM 654 C CA . ILE A 1 89 ? 29.957 5.267 15.129 1.00 15.26 108 ILE A CA 1
ATOM 655 C C . ILE A 1 89 ? 29.332 4.028 15.767 1.00 17.69 108 ILE A C 1
ATOM 656 O O . ILE A 1 89 ? 28.121 3.827 15.625 1.00 18.56 108 ILE A O 1
ATOM 661 N N . TRP A 1 90 ? 30.141 3.228 16.484 1.00 15.79 109 TRP A N 1
ATOM 662 C CA . TRP A 1 90 ? 29.643 2.082 17.235 1.00 16.04 109 TRP A CA 1
ATOM 663 C C . TRP A 1 90 ? 29.941 2.341 18.700 1.00 16.85 109 TRP A C 1
ATOM 664 O O . TRP A 1 90 ? 31.117 2.423 19.103 1.00 17.12 109 TRP A O 1
ATOM 675 N N . TRP A 1 91 ? 28.881 2.457 19.504 1.00 15.55 110 TRP A N 1
ATOM 676 C CA . TRP A 1 91 ? 2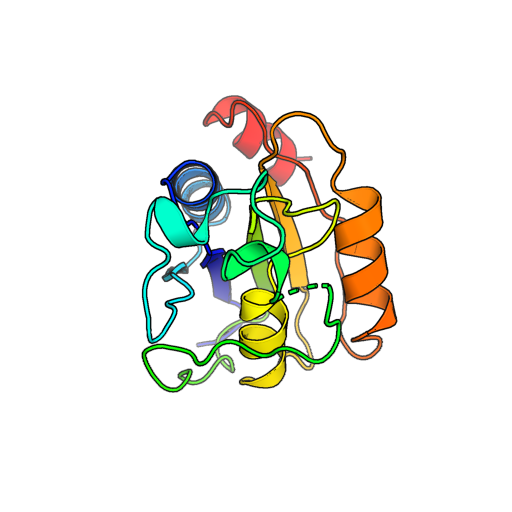9.072 2.713 20.929 1.00 16.32 110 TRP A CA 1
ATOM 677 C C . TRP A 1 91 ? 30.076 3.868 21.186 1.00 16.54 110 TRP A C 1
ATOM 678 O O . TRP A 1 91 ? 31.002 3.750 22.015 1.00 17.62 110 TRP A O 1
ATOM 689 N N . ASN A 1 92 ? 29.861 5.001 20.460 1.00 16.30 111 ASN A N 1
ATOM 690 C CA A ASN A 1 92 ? 30.643 6.226 20.674 0.50 15.14 111 ASN A CA 1
ATOM 691 C CA B ASN A 1 92 ? 30.624 6.249 20.582 0.50 16.18 111 ASN A CA 1
ATOM 692 C C . ASN A 1 92 ? 32.117 6.061 20.276 1.00 18.27 111 ASN A C 1
ATOM 693 O O . ASN A 1 92 ? 32.960 6.897 20.664 1.00 17.87 111 ASN A O 1
ATOM 702 N N . LEU A 1 93 ? 32.436 5.033 19.465 1.00 16.06 112 LEU A N 1
ATOM 703 C CA . LEU A 1 93 ? 33.807 4.756 19.074 1.00 15.56 112 LEU A CA 1
ATOM 704 C C . LEU A 1 93 ? 33.877 4.406 17.601 1.00 17.10 112 LEU A C 1
ATOM 705 O O . LEU A 1 93 ? 32.878 4.060 16.979 1.00 17.15 112 LEU A O 1
ATOM 710 N N . ALA A 1 94 ? 35.105 4.370 17.073 1.00 14.97 113 ALA A N 1
ATOM 711 C CA . ALA A 1 94 ? 35.302 3.798 15.776 1.00 15.38 113 ALA A CA 1
ATOM 712 C C . ALA A 1 94 ? 35.192 2.274 15.920 1.00 16.77 113 ALA A C 1
ATOM 713 O O . ALA A 1 94 ? 35.730 1.706 16.892 1.00 16.41 113 ALA A O 1
ATOM 715 N N . PRO A 1 95 ? 34.546 1.606 14.972 1.00 15.50 114 PRO A N 1
ATOM 716 C CA . PRO A 1 95 ? 34.593 0.121 14.985 1.00 15.55 114 PRO A CA 1
ATOM 717 C C . PRO A 1 95 ? 36.049 -0.361 15.038 1.00 16.01 114 PRO A C 1
ATOM 718 O O . PRO A 1 95 ? 36.956 0.280 14.480 1.00 15.97 114 PRO A O 1
ATOM 722 N N . ARG A 1 96 ? 36.291 -1.501 15.702 1.00 15.97 115 ARG A N 1
ATOM 723 C CA . ARG A 1 96 ? 37.683 -1.972 15.888 1.00 15.08 115 ARG A CA 1
ATOM 724 C C . ARG A 1 96 ? 38.436 -2.265 14.583 1.00 15.33 115 ARG A C 1
ATOM 725 O O . ARG A 1 96 ? 39.673 -2.230 14.593 1.00 15.75 115 ARG A O 1
ATOM 733 N N . ILE A 1 97 ? 37.730 -2.541 13.486 1.00 14.93 116 ILE A N 1
ATOM 734 C CA . ILE A 1 97 ? 38.427 -2.779 12.212 1.00 14.62 116 ILE A CA 1
ATOM 735 C C . ILE A 1 97 ? 39.198 -1.505 11.799 1.00 15.59 116 ILE A C 1
ATOM 736 O O . ILE A 1 97 ? 40.160 -1.590 11.055 1.00 17.15 116 ILE A O 1
ATOM 741 N N . ILE A 1 98 ? 38.782 -0.312 12.289 1.00 14.06 117 ILE A N 1
ATOM 742 C CA . ILE A 1 98 ? 39.539 0.915 11.964 1.00 13.50 117 ILE A CA 1
ATOM 743 C C . ILE A 1 98 ? 40.911 0.853 12.629 1.00 16.49 117 ILE A C 1
ATOM 744 O O . ILE A 1 98 ? 41.910 1.249 12.010 1.00 17.79 117 ILE A O 1
ATOM 749 N N . ASN A 1 99 ? 40.976 0.310 13.855 1.00 15.98 118 ASN A N 1
ATOM 750 C CA . ASN A 1 99 ? 42.269 0.107 14.517 1.00 16.35 118 ASN A CA 1
ATOM 751 C C . ASN A 1 99 ? 43.099 -0.915 13.713 1.00 17.81 118 ASN A C 1
ATOM 752 O O . ASN A 1 99 ? 44.300 -0.714 13.515 1.00 18.64 118 ASN A O 1
ATOM 757 N N . THR A 1 100 ? 42.459 -2.009 13.233 1.00 16.72 119 THR A N 1
ATOM 758 C CA . THR A 1 100 ? 43.240 -2.966 12.440 1.00 16.25 119 THR A CA 1
ATOM 759 C C . THR A 1 100 ? 43.836 -2.279 11.214 1.00 18.37 119 THR A C 1
ATOM 760 O O . THR A 1 100 ? 45.015 -2.477 10.914 1.00 19.47 119 THR A O 1
ATOM 764 N N . PHE A 1 101 ? 43.017 -1.468 10.521 1.00 15.49 120 PHE A N 1
ATOM 765 C CA . PHE A 1 101 ? 43.450 -0.768 9.324 1.00 15.52 120 PHE A CA 1
ATOM 766 C C . PHE A 1 101 ? 44.654 0.150 9.628 1.00 17.64 120 PHE A C 1
ATOM 767 O O . PHE A 1 101 ? 45.672 0.068 8.939 1.00 18.26 120 PHE A O 1
ATOM 775 N N . ILE A 1 102 ? 44.535 1.018 10.636 1.00 15.60 121 ILE A N 1
ATOM 776 C CA . ILE A 1 102 ? 45.621 1.964 10.971 1.00 16.30 121 ILE A CA 1
ATOM 777 C C . ILE A 1 102 ? 46.898 1.194 11.353 1.00 18.86 121 ILE A C 1
ATOM 778 O O . ILE A 1 102 ? 48.004 1.615 11.032 1.00 19.53 121 ILE A O 1
ATOM 783 N N . GLU A 1 103 ? 46.720 0.064 12.039 1.00 17.38 122 GLU A N 1
ATOM 784 C CA . GLU A 1 103 ? 47.857 -0.743 12.493 1.00 17.80 122 GLU A CA 1
ATOM 785 C C . GLU A 1 103 ? 48.399 -1.644 11.385 1.00 23.70 122 GLU A C 1
ATOM 786 O O . GLU A 1 103 ? 49.341 -2.395 11.644 1.00 25.92 122 GLU A O 1
ATOM 792 N N . SER A 1 104 ? 47.838 -1.572 10.164 1.00 18.71 123 SER A N 1
ATOM 793 C CA . SER A 1 104 ? 48.302 -2.444 9.067 1.00 18.58 123 SER A CA 1
ATOM 794 C C . SER A 1 104 ? 49.038 -1.691 7.943 1.00 22.65 123 SER A C 1
ATOM 795 O O . SER A 1 104 ? 49.401 -2.300 6.926 1.00 23.35 123 SER A O 1
ATOM 798 N N . GLY A 1 105 ? 49.271 -0.397 8.139 1.00 21.18 124 GLY A N 1
ATOM 799 C CA . GLY A 1 105 ? 49.979 0.424 7.163 1.00 23.03 124 GLY A CA 1
ATOM 800 C C . GLY A 1 105 ? 50.825 1.485 7.837 1.00 24.97 124 GLY A C 1
ATOM 801 O O . GLY A 1 105 ? 50.735 1.669 9.060 1.00 22.44 124 GLY A O 1
ATOM 802 N N . ASP A 1 106 ? 51.652 2.174 7.031 1.00 23.98 125 ASP A N 1
ATOM 803 C CA . ASP A 1 106 ? 52.541 3.235 7.504 1.00 23.80 125 ASP A CA 1
ATOM 804 C C . ASP A 1 106 ? 51.886 4.575 7.207 1.00 25.62 125 ASP A C 1
ATOM 805 O O . ASP A 1 106 ? 51.828 4.988 6.049 1.00 25.60 125 ASP A O 1
ATOM 810 N N . PHE A 1 107 ? 51.339 5.219 8.249 1.00 25.02 126 PHE A N 1
ATOM 811 C CA . PHE A 1 107 ? 50.631 6.501 8.131 1.00 24.15 126 PHE A CA 1
ATOM 812 C C . PHE A 1 107 ? 51.555 7.722 8.433 1.00 34.05 126 PHE A C 1
ATOM 813 O O . PHE A 1 107 ? 51.062 8.856 8.475 1.00 35.08 126 PHE A O 1
ATOM 821 N N . ALA A 1 108 ? 52.885 7.517 8.529 1.00 32.70 127 ALA A N 1
ATOM 822 C CA . ALA A 1 108 ? 53.841 8.611 8.785 1.00 32.19 127 ALA A CA 1
ATOM 823 C C . ALA A 1 108 ? 53.918 9.580 7.622 1.00 36.30 127 ALA A C 1
ATOM 824 O O . ALA A 1 108 ? 53.873 9.171 6.459 1.00 35.94 127 ALA A O 1
ATOM 826 N N . GLY A 1 109 ? 54.026 10.868 7.945 1.00 35.78 128 GLY A N 1
ATOM 827 C CA . GLY A 1 109 ? 54.118 11.933 6.953 1.00 36.73 128 GLY A CA 1
ATOM 828 C C . GLY A 1 109 ? 52.825 12.195 6.206 1.00 39.39 128 GLY A C 1
ATOM 829 O O . GLY A 1 109 ? 52.852 12.705 5.075 1.00 41.81 128 GLY A O 1
ATOM 830 N N . LYS A 1 110 ? 51.687 11.797 6.808 1.00 30.24 129 LYS A N 1
ATOM 831 C CA . LYS A 1 110 ? 50.384 11.962 6.185 1.00 26.83 129 LYS A CA 1
ATOM 832 C C . LYS A 1 110 ? 49.386 12.636 7.097 1.00 26.29 129 LYS A C 1
ATOM 833 O O . LYS A 1 110 ? 49.387 12.417 8.313 1.00 26.98 129 LYS A O 1
ATOM 839 N N . THR A 1 111 ? 48.513 13.429 6.488 1.00 23.32 130 THR A N 1
ATOM 840 C CA A THR A 1 111 ? 47.421 14.038 7.229 0.50 21.93 130 THR A CA 1
ATOM 841 C CA B THR A 1 111 ? 47.405 14.064 7.188 0.50 22.52 130 THR A CA 1
ATOM 842 C C . THR A 1 111 ? 46.283 13.049 7.182 1.00 24.78 130 THR A C 1
ATOM 843 O O . THR A 1 111 ? 45.966 12.520 6.108 1.00 25.56 130 THR A O 1
ATOM 850 N N . VAL A 1 112 ? 45.730 12.735 8.338 1.00 20.53 131 VAL A N 1
ATOM 851 C CA . VAL A 1 112 ? 44.666 11.742 8.451 1.00 17.95 131 VAL A CA 1
ATOM 852 C C . VAL A 1 112 ? 43.438 12.389 9.054 1.00 18.56 131 VAL A C 1
ATOM 853 O O . VAL A 1 112 ? 43.511 13.004 10.125 1.00 18.30 131 VAL A O 1
ATOM 857 N N . ILE A 1 113 ? 42.306 12.271 8.351 1.00 17.05 132 ILE A N 1
ATOM 858 C CA . ILE A 1 113 ? 41.084 12.971 8.702 1.00 15.65 132 ILE A CA 1
ATOM 859 C C . ILE A 1 113 ? 39.950 11.984 8.906 1.00 19.27 132 ILE A C 1
ATOM 860 O O . ILE A 1 113 ? 39.545 11.341 7.939 1.00 17.38 132 ILE A O 1
A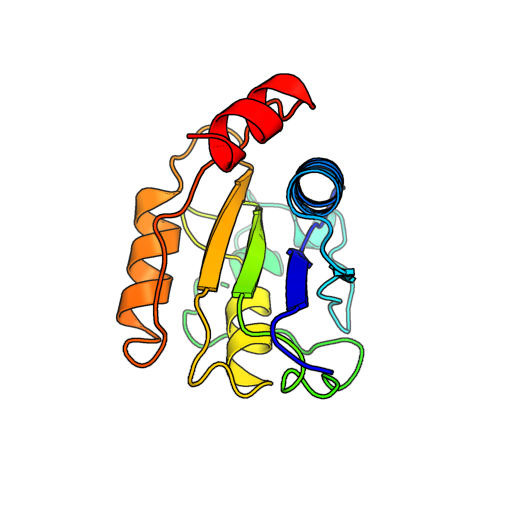TOM 865 N N . PRO A 1 114 ? 39.452 11.820 10.136 1.00 16.04 133 PRO A N 1
ATOM 866 C CA . PRO A 1 114 ? 38.337 10.892 10.340 1.00 15.85 133 PRO A CA 1
ATOM 867 C C . PRO A 1 114 ? 36.989 11.517 10.000 1.00 18.45 133 PRO A C 1
ATOM 868 O O . PRO A 1 114 ? 36.750 12.707 10.242 1.00 17.66 133 PRO A O 1
ATOM 872 N N . PHE A 1 115 ? 36.089 10.712 9.426 1.00 16.22 134 PHE A N 1
ATOM 873 C CA . PHE A 1 115 ? 34.702 11.174 9.232 1.00 15.43 134 PHE A CA 1
ATOM 874 C C . PHE A 1 115 ? 33.776 10.006 9.600 1.00 17.42 134 PHE A C 1
ATOM 875 O O . PHE A 1 115 ? 34.225 8.844 9.642 1.00 15.56 134 PHE A O 1
ATOM 883 N N . ALA A 1 116 ? 32.528 10.315 9.928 1.00 15.29 135 ALA A N 1
ATOM 884 C CA . ALA A 1 116 ? 31.650 9.253 10.399 1.00 16.84 135 ALA A CA 1
ATOM 885 C C . ALA A 1 116 ? 30.198 9.514 10.102 1.00 18.31 135 ALA A C 1
ATOM 886 O O . ALA A 1 116 ? 29.811 10.614 9.689 1.00 17.89 135 ALA A O 1
ATOM 888 N N . THR A 1 117 ? 29.385 8.464 10.272 1.00 16.70 136 THR A N 1
ATOM 889 C CA . THR A 1 117 ? 27.929 8.591 10.267 1.00 16.74 136 THR A CA 1
ATOM 890 C C . THR A 1 117 ? 27.434 7.938 11.549 1.00 17.28 136 THR A C 1
ATOM 891 O O . THR A 1 117 ? 28.128 7.084 12.114 1.00 17.45 136 THR A O 1
ATOM 895 N N . SER A 1 118 ? 26.280 8.376 12.039 1.00 17.50 137 SER A N 1
ATOM 896 C CA . SER A 1 118 ? 25.756 7.836 13.300 1.00 17.39 137 SER A CA 1
ATOM 897 C C . SER A 1 118 ? 24.256 7.963 13.374 1.00 23.72 137 SER A C 1
ATOM 898 O O . SER A 1 118 ? 23.664 8.708 12.598 1.00 23.17 137 SER A O 1
ATOM 901 N N . GLY A 1 119 ? 23.651 7.285 14.352 1.00 22.68 138 GLY A N 1
ATOM 902 C CA . GLY A 1 119 ? 22.230 7.457 14.625 1.00 23.00 138 GLY A CA 1
ATOM 903 C C . GLY A 1 119 ? 21.969 8.863 15.145 1.00 27.47 138 GLY A C 1
ATOM 904 O O . GLY A 1 119 ? 21.006 9.517 14.729 1.00 28.77 138 GLY A O 1
ATOM 905 N N . SER A 1 120 ? 22.858 9.359 16.044 1.00 21.87 139 SER A N 1
ATOM 906 C CA . SER A 1 120 ? 22.788 10.705 16.600 1.00 22.27 139 SER A CA 1
ATOM 907 C C . SER A 1 120 ? 24.072 11.167 17.284 1.00 24.56 139 SER A C 1
ATOM 908 O O . SER A 1 120 ? 24.293 12.382 17.414 1.00 25.53 139 SER A O 1
ATOM 911 N N . SER A 1 121 ? 24.916 10.228 17.744 1.00 19.72 140 SER A N 1
ATOM 912 C CA . SER A 1 121 ? 26.111 10.630 18.486 1.00 18.27 140 SER A CA 1
ATOM 913 C C . SER A 1 121 ? 27.072 11.465 17.659 1.00 20.25 140 SER A C 1
ATOM 914 O O . SER A 1 121 ? 27.169 11.315 16.425 1.00 19.78 140 SER A O 1
ATOM 917 N N . SER A 1 122 ? 27.784 12.343 18.357 1.00 18.73 141 SER A N 1
ATOM 918 C CA A SER A 1 122 ? 28.844 13.144 17.752 0.70 17.38 141 SER A CA 1
ATOM 919 C CA B SER A 1 122 ? 28.815 13.148 17.725 0.30 17.87 141 SER A CA 1
ATOM 920 C C . SER A 1 122 ? 30.076 12.277 17.471 1.00 20.22 141 SER A C 1
ATOM 921 O O . SER A 1 122 ? 30.201 11.172 18.011 1.00 19.05 141 SER A O 1
ATOM 926 N N . ILE A 1 123 ? 31.020 12.776 16.656 1.00 16.33 142 ILE A N 1
ATOM 927 C CA . ILE A 1 123 ? 32.255 12.051 16.378 1.00 15.78 142 ILE A CA 1
ATOM 928 C C . ILE A 1 123 ? 33.320 12.320 17.457 1.00 15.36 142 ILE A C 1
ATOM 929 O O . ILE A 1 123 ? 34.390 11.708 17.411 1.00 17.38 142 ILE A O 1
ATOM 934 N N . SER A 1 124 ? 33.065 13.259 18.397 1.00 16.78 143 SER A N 1
ATOM 935 C CA . SER A 1 124 ? 34.081 13.717 19.328 1.00 16.40 143 SER A CA 1
ATOM 936 C C . SER A 1 124 ? 34.813 12.608 20.052 1.00 17.53 143 SER A C 1
ATOM 937 O O . SER A 1 124 ? 36.047 12.597 20.024 1.00 17.60 143 SER A O 1
ATOM 940 N N . ASN A 1 125 ? 34.094 11.682 20.715 1.00 16.49 144 ASN A N 1
ATOM 941 C CA . ASN A 1 125 ? 34.809 10.651 21.457 1.00 16.38 144 ASN A CA 1
ATOM 942 C C . ASN A 1 125 ? 35.593 9.712 20.540 1.00 17.47 144 ASN A C 1
ATOM 943 O O . ASN A 1 125 ? 36.746 9.344 20.847 1.00 18.38 144 ASN A O 1
ATOM 948 N N . ALA A 1 126 ? 34.965 9.286 19.445 1.00 15.14 145 ALA A N 1
ATOM 949 C CA . ALA A 1 126 ? 35.623 8.354 18.524 1.00 15.26 145 ALA A CA 1
ATOM 950 C C . ALA A 1 126 ? 36.917 8.955 17.993 1.00 17.17 145 ALA A C 1
ATOM 951 O O . ALA A 1 126 ? 37.980 8.329 17.997 1.00 18.19 145 ALA A O 1
ATOM 953 N N . GLU A 1 127 ? 36.823 10.223 17.580 1.00 16.10 146 GLU A N 1
ATOM 954 C CA . GLU A 1 127 ? 37.994 10.930 17.094 1.00 15.35 146 GLU A CA 1
ATOM 955 C C . GLU A 1 127 ? 39.062 11.080 18.208 1.00 18.00 146 GLU A C 1
ATOM 956 O O . GLU A 1 127 ? 40.264 10.893 17.962 1.00 18.22 146 GLU A O 1
ATOM 962 N N . LYS A 1 128 ? 38.649 11.502 19.422 1.00 16.57 147 LYS A N 1
ATOM 963 C CA . LYS A 1 128 ? 39.639 11.683 20.491 1.00 15.87 147 LYS A CA 1
ATOM 964 C C . LYS A 1 128 ? 40.355 10.364 20.823 1.00 18.58 147 LYS A C 1
ATOM 965 O O . LYS A 1 128 ? 41.565 10.358 21.049 1.00 18.73 147 LYS A O 1
ATOM 971 N N . GLU A 1 129 ? 39.606 9.244 20.870 1.00 16.49 148 GLU A N 1
ATOM 972 C CA . GLU A 1 129 ? 40.254 7.964 21.160 1.00 16.73 148 GLU A CA 1
ATOM 973 C C . GLU A 1 129 ? 41.259 7.604 20.059 1.00 19.29 148 GLU A C 1
ATOM 974 O O . GLU A 1 129 ? 42.342 7.122 20.379 1.00 20.42 148 GLU A O 1
ATOM 980 N N . LEU A 1 130 ? 40.932 7.886 18.768 1.00 16.51 149 LEU A N 1
ATOM 981 C CA . LEU A 1 130 ? 41.911 7.595 17.710 1.00 16.65 149 LEU A CA 1
ATOM 982 C C . LEU A 1 130 ? 43.153 8.467 17.872 1.00 18.26 149 LEU A C 1
ATOM 983 O O . LEU A 1 130 ? 44.279 7.973 17.716 1.00 19.08 149 LEU A O 1
ATOM 988 N N . GLN A 1 131 ? 42.963 9.778 18.149 1.00 16.20 150 GLN A N 1
ATOM 989 C CA . GLN A 1 131 ? 44.131 10.652 18.307 1.00 16.62 150 GLN A CA 1
ATOM 990 C C . GLN A 1 131 ? 45.029 10.172 19.455 1.00 20.75 150 GLN A C 1
ATOM 991 O O . GLN A 1 131 ? 46.256 10.228 19.358 1.00 22.20 150 GLN A O 1
ATOM 997 N N . THR A 1 132 ? 44.398 9.789 20.576 1.00 17.82 151 THR A N 1
ATOM 998 C CA . THR A 1 132 ? 45.132 9.398 21.795 1.00 19.42 151 THR A CA 1
ATOM 999 C C . THR A 1 132 ? 45.879 8.060 21.560 1.00 22.87 151 THR A C 1
ATOM 1000 O O . THR A 1 132 ? 47.003 7.877 22.047 1.00 23.83 151 THR A O 1
ATOM 1004 N N . ASN A 1 133 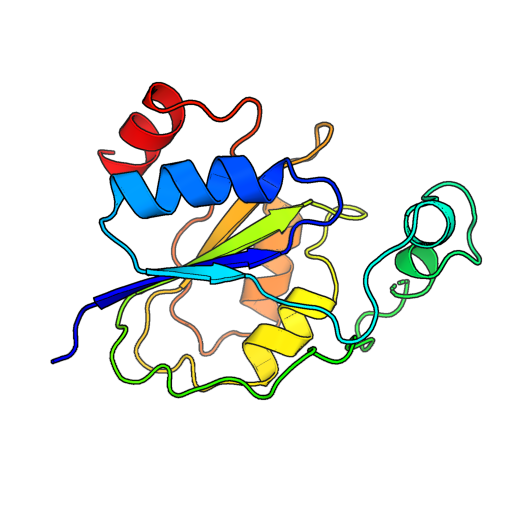? 45.270 7.140 20.812 1.00 20.30 152 ASN A N 1
ATOM 1005 C CA . ASN A 1 133 ? 45.910 5.843 20.589 1.00 20.44 152 ASN A CA 1
ATOM 1006 C C . ASN A 1 133 ? 47.007 5.911 19.545 1.00 22.24 152 ASN A C 1
ATOM 1007 O O . ASN A 1 133 ? 47.934 5.081 19.584 1.00 22.84 152 ASN A O 1
ATOM 1012 N N . TYR A 1 134 ? 46.925 6.912 18.617 1.00 18.98 153 TYR A N 1
ATOM 1013 C CA . TYR A 1 134 ? 47.901 7.039 17.515 1.00 18.88 153 TYR A CA 1
ATOM 1014 C C . TYR A 1 134 ? 48.474 8.450 17.499 1.00 22.54 153 TYR A C 1
ATOM 1015 O O . TYR A 1 134 ? 48.209 9.226 16.566 1.00 23.03 153 TYR A O 1
ATOM 1024 N N . PRO A 1 135 ? 49.285 8.797 18.520 1.00 22.22 154 PRO A N 1
ATOM 1025 C CA . PRO A 1 135 ? 49.759 10.185 18.631 1.00 23.12 154 PRO A CA 1
ATOM 1026 C C . PRO A 1 135 ? 50.837 10.577 17.617 1.00 28.43 154 PRO A C 1
ATOM 1027 O O . PRO A 1 135 ? 51.195 11.756 17.561 1.00 29.43 154 PRO A O 1
ATOM 1031 N N . GLY A 1 136 ? 51.331 9.611 16.848 1.00 25.57 155 GLY A N 1
ATOM 1032 C CA . GLY A 1 136 ? 52.333 9.839 15.816 1.00 26.42 155 GLY A CA 1
ATOM 1033 C C . GLY A 1 136 ? 51.728 10.285 14.498 1.00 27.55 155 GLY A C 1
ATOM 1034 O O . GLY A 1 136 ? 52.459 10.675 13.587 1.00 30.10 155 GLY A O 1
ATOM 1035 N N . ILE A 1 137 ? 50.395 10.203 14.368 1.00 21.31 156 ILE A N 1
ATOM 1036 C CA . ILE A 1 137 ? 49.744 10.572 13.112 1.00 18.22 156 ILE A CA 1
ATOM 1037 C C . ILE A 1 137 ? 49.357 12.056 13.134 1.00 21.56 156 ILE A C 1
ATOM 1038 O O . ILE A 1 137 ? 48.990 12.584 14.184 1.00 21.11 156 ILE A O 1
ATOM 1043 N N . ASN A 1 138 ? 49.439 12.711 11.965 1.00 18.60 157 ASN A N 1
ATOM 1044 C CA . ASN A 1 138 ? 49.070 14.134 11.853 1.00 17.45 157 ASN A CA 1
ATOM 1045 C C . ASN A 1 138 ? 47.561 14.217 11.683 1.00 19.88 157 ASN A C 1
ATOM 1046 O O . ASN A 1 138 ? 47.065 14.390 10.572 1.00 19.98 157 ASN A O 1
ATOM 1051 N N . TRP A 1 139 ? 46.829 14.109 12.794 1.00 18.40 158 TRP A N 1
ATOM 1052 C CA . TRP A 1 139 ? 45.375 14.158 12.735 1.00 17.37 158 TRP A CA 1
ATOM 1053 C C . TRP A 1 139 ? 44.855 15.527 12.317 1.00 18.60 158 TRP A C 1
ATOM 1054 O O . TRP A 1 139 ? 45.236 16.556 12.917 1.00 18.13 158 TRP A O 1
ATOM 1065 N N . GLY A 1 140 ? 43.938 15.505 11.326 1.00 16.88 159 GLY A N 1
ATOM 1066 C CA . GLY A 1 140 ? 43.187 16.688 10.899 1.00 16.96 159 GLY A CA 1
ATOM 1067 C C . GLY A 1 140 ? 41.803 16.615 11.541 1.00 18.10 159 GLY A C 1
ATOM 1068 O O . GLY A 1 140 ? 41.294 15.520 11.830 1.00 17.19 159 GLY A O 1
ATOM 1069 N N . LYS A 1 141 ? 41.170 17.797 11.778 1.00 16.82 160 LYS A N 1
ATOM 1070 C CA A LYS A 1 141 ? 39.848 17.828 12.425 0.50 15.65 160 LYS A CA 1
ATOM 1071 C CA B LYS A 1 141 ? 39.846 17.844 12.417 0.50 15.91 160 LYS A CA 1
ATOM 1072 C C . LYS A 1 141 ? 38.813 16.997 11.642 1.00 17.95 160 LYS A C 1
ATOM 1073 O O . LYS A 1 141 ? 38.632 17.187 10.432 1.00 17.94 160 LYS A O 1
ATOM 1084 N N . GLY A 1 142 ? 38.136 16.117 12.367 1.00 17.17 161 GLY A N 1
ATOM 1085 C CA . GLY A 1 142 ? 37.148 15.232 11.774 1.00 17.64 161 GLY A CA 1
ATOM 1086 C C . GLY A 1 142 ? 35.770 15.831 11.668 1.00 19.15 161 GLY A C 1
ATOM 1087 O O . GLY A 1 142 ? 35.522 16.959 12.112 1.00 20.38 161 GLY A O 1
ATOM 1088 N N . ARG A 1 143 ? 34.851 15.052 11.069 1.00 16.37 162 ARG A N 1
ATOM 1089 C CA A ARG A 1 143 ? 33.501 15.526 10.845 0.60 16.44 162 ARG A CA 1
ATOM 1090 C CA B ARG A 1 143 ? 33.499 15.529 10.860 0.40 16.33 162 ARG A CA 1
ATOM 1091 C C . ARG A 1 143 ? 32.478 14.410 10.810 1.00 18.27 162 ARG A C 1
ATOM 1092 O O . ARG A 1 143 ? 32.696 13.371 10.148 1.00 17.88 162 ARG A O 1
ATOM 1107 N N . LEU A 1 144 ? 31.330 14.666 11.439 1.00 16.55 163 LEU A N 1
ATOM 1108 C CA . LEU A 1 144 ? 30.190 13.772 11.369 1.00 17.25 163 LEU A CA 1
ATOM 1109 C C . LEU A 1 144 ? 29.404 14.215 10.135 1.00 20.76 163 LEU A C 1
ATOM 1110 O O . LEU A 1 144 ? 29.125 15.417 9.996 1.00 20.79 163 LEU A O 1
ATOM 1115 N N . LEU A 1 145 ? 29.090 13.264 9.238 1.00 18.11 164 LEU A N 1
ATOM 1116 C CA . LEU A 1 145 ? 28.408 13.526 7.972 1.00 17.74 164 LEU A CA 1
ATOM 1117 C C . LEU A 1 145 ? 27.094 12.753 7.906 1.00 22.80 164 LEU A C 1
ATOM 1118 O O . LEU A 1 145 ? 26.928 11.835 7.084 1.00 23.95 164 LEU A O 1
ATOM 1123 N N . ASN A 1 146 ? 26.154 13.120 8.776 1.00 21.56 165 ASN A N 1
ATOM 1124 C CA . ASN A 1 146 ? 24.818 12.506 8.774 1.00 22.21 165 ASN A CA 1
ATOM 1125 C C . ASN A 1 146 ? 23.970 13.179 7.717 1.00 26.95 165 ASN A C 1
ATOM 1126 O O . ASN A 1 146 ? 24.176 14.365 7.447 1.00 27.99 165 ASN A O 1
ATOM 1131 N N . GLY A 1 147 ? 23.099 12.401 7.063 1.00 24.31 166 GLY A N 1
ATOM 1132 C CA . GLY A 1 147 ? 22.270 12.893 5.955 1.00 26.27 166 GLY A CA 1
ATOM 1133 C C . GLY A 1 147 ? 23.141 13.494 4.865 1.00 31.35 166 GLY A C 1
ATOM 1134 O O . GLY A 1 147 ? 22.797 14.526 4.285 1.00 31.49 166 GLY A O 1
ATOM 1135 N N . ALA A 1 148 ? 24.299 12.849 4.604 1.00 26.93 167 ALA A N 1
ATOM 1136 C CA . ALA A 1 148 ? 25.307 13.306 3.656 1.00 26.70 167 ALA A CA 1
ATOM 1137 C C . ALA A 1 148 ? 24.743 13.527 2.269 1.00 29.40 167 ALA A C 1
ATOM 1138 O O . ALA A 1 148 ? 24.071 12.656 1.706 1.00 29.37 167 ALA A O 1
ATOM 1140 N N . SER A 1 149 ? 25.047 14.695 1.727 1.00 26.90 168 SER A N 1
ATOM 1141 C CA . SER A 1 149 ? 24.659 15.072 0.373 1.00 27.51 168 SER A CA 1
ATOM 1142 C C . SER A 1 149 ? 25.834 15.732 -0.332 1.00 30.27 168 SER A C 1
ATOM 1143 O O . SER A 1 149 ? 26.810 16.127 0.323 1.00 29.09 168 SER A O 1
ATOM 1146 N N . ARG A 1 150 ? 25.743 15.887 -1.659 1.00 27.15 169 ARG A N 1
ATOM 1147 C CA . ARG A 1 150 ? 26.805 16.566 -2.393 1.00 27.70 169 ARG A CA 1
ATOM 1148 C C . ARG A 1 150 ? 27.020 17.960 -1.781 1.00 31.47 169 ARG A C 1
ATOM 1149 O O . ARG A 1 150 ? 28.158 18.382 -1.626 1.00 30.73 169 ARG A O 1
ATOM 1151 N N . GLU A 1 151 ? 25.928 18.653 -1.386 1.00 31.71 170 GLU A N 1
ATOM 1152 C CA . GLU A 1 151 ? 26.043 19.994 -0.809 1.00 32.30 170 GLU A CA 1
ATOM 1153 C C . GLU A 1 151 ? 26.671 20.003 0.597 1.00 32.42 170 GLU A C 1
ATOM 1154 O O . GLU A 1 151 ? 27.561 20.820 0.824 1.00 32.50 170 GLU A O 1
ATOM 1160 N N . THR A 1 152 ? 26.259 19.106 1.520 1.00 28.46 171 THR A N 1
ATOM 1161 C CA . THR A 1 152 ? 26.867 19.107 2.862 1.00 27.70 171 THR A CA 1
ATOM 1162 C C . THR A 1 152 ? 28.363 18.736 2.783 1.00 30.42 171 THR A C 1
ATOM 1163 O O . THR A 1 152 ? 29.171 19.313 3.516 1.00 29.53 171 THR A O 1
ATOM 1167 N N . VAL A 1 153 ? 28.734 17.818 1.870 1.00 26.18 172 VAL A N 1
ATOM 1168 C CA . VAL A 1 153 ? 30.134 17.398 1.724 1.00 24.45 172 VAL A CA 1
ATOM 1169 C C . VAL A 1 153 ? 30.941 18.514 1.026 1.00 27.34 172 VAL A C 1
ATOM 1170 O O . VAL A 1 153 ? 32.044 18.831 1.482 1.00 25.74 172 VAL A O 1
ATOM 1174 N N . LYS A 1 154 ? 30.364 19.161 -0.022 1.00 27.54 173 LYS A N 1
ATOM 1175 C CA . LYS A 1 154 ? 31.028 20.272 -0.724 1.00 28.55 173 LYS A CA 1
ATOM 1176 C C . LYS A 1 154 ? 31.432 21.366 0.281 1.00 33.60 173 LYS A C 1
ATOM 1177 O O . LYS A 1 154 ? 32.572 21.827 0.240 1.00 33.30 173 LYS A O 1
ATOM 1183 N N . GLN A 1 155 ? 30.504 21.727 1.200 1.00 31.12 174 GLN A N 1
ATOM 1184 C CA . GLN A 1 155 ? 30.667 22.752 2.233 1.00 33.01 174 GLN A CA 1
ATOM 1185 C C . GLN A 1 155 ? 31.758 22.376 3.213 1.00 34.10 174 GLN A C 1
ATOM 1186 O O . GLN A 1 155 ? 32.565 23.233 3.571 1.00 34.62 174 GLN A O 1
ATOM 1192 N N . TRP A 1 156 ? 31.819 21.097 3.628 1.00 27.82 175 TRP A N 1
ATOM 1193 C CA . TRP A 1 156 ? 32.859 20.645 4.541 1.00 24.99 175 TRP A CA 1
ATOM 1194 C C . TRP A 1 156 ? 34.249 20.760 3.881 1.00 28.63 175 TRP A C 1
ATOM 1195 O O . TRP A 1 156 ? 35.184 21.240 4.505 1.00 26.94 175 TRP A O 1
ATOM 1206 N N . ILE A 1 157 ? 34.370 20.324 2.618 1.00 25.96 176 ILE A N 1
ATOM 1207 C CA . ILE A 1 157 ? 35.636 20.328 1.885 1.00 26.76 176 ILE A CA 1
ATOM 1208 C C . ILE A 1 157 ? 36.047 21.749 1.462 1.00 31.71 176 ILE A C 1
ATOM 1209 O O . ILE A 1 157 ? 37.235 22.081 1.562 1.00 30.93 176 ILE A O 1
ATOM 1214 N N . LYS A 1 158 ? 35.097 22.580 1.007 1.00 31.00 177 LYS A N 1
ATOM 1215 C CA . LYS A 1 158 ? 35.458 23.933 0.537 1.00 33.51 177 LYS A CA 1
ATOM 1216 C C . LYS A 1 158 ? 35.861 24.869 1.688 1.00 37.91 177 LYS A C 1
ATOM 1217 O O . LYS A 1 158 ? 36.699 25.746 1.474 1.00 37.72 177 LYS A O 1
ATOM 1223 N N . LYS A 1 159 ? 35.283 24.664 2.899 1.00 35.09 178 LYS A N 1
ATOM 1224 C CA . LYS A 1 159 ? 35.538 25.450 4.122 1.00 36.31 178 LYS A CA 1
ATOM 1225 C C . LYS A 1 159 ? 35.369 26.952 3.824 1.00 47.06 178 LYS A C 1
ATOM 1226 O O . LYS A 1 159 ? 34.326 27.298 3.226 1.00 50.57 178 LYS A O 1
#

CATH classification: 3.40.50.360

Secondary structure (DSSP, 8-state):
---EEEEEE--SSSHHHHHHHHHHHHHTPEEEE--BSSPPPTTTT-TT-TTSHHHH---TT--PPBSS-----TTEEEEEEEEE-BTTB--HHHHHHHTTS--TT-EEEEEEE-SS--SHHHHHHHHHH-TTSEEPP-EE-TT--HHHHHHHHH-

Sequence (155 aa):
KGGKTLVAYFSATGTTARAAKLVAEAVDDGTFYEIQPAKKYTAADLDWHDKASRSSVESSDSKSRPALYSSKLGSLAEYDTIYIGFPIWWNNLAPRIINTFIESGDFAGKTTVIPFATSGSSSSISNAEKELQTNYPGINWGKKGRRLLNGASRETVKQWIKK

Radius of gyration: 14.8 Å; Cα contacts (8 Å, |Δi|>4): 292; chains: 1; bounding box: 33×37×33 Å